Protein AF-A0A923A463-F1 (afdb_monomer)

Sequence (60 aa):
IEDGRLTRPLKNLRFTQPAIEALAGVEGIGRERAHAGERGMAPFVPALLLSSFAFTSQTG

Mean predicted aligned error: 5.21 Å

Foldseek 3Di:
DPPPDDDDDDPFKDFDDDPVVQVVQWPDWAPAWAQDDDPPHGDTGTDTDGPDTRIDDGDD

Structure (mmCIF, N/CA/C/O backbone):
data_AF-A0A923A463-F1
#
_entry.id   AF-A0A923A463-F1
#
loop_
_atom_site.group_PDB
_atom_site.id
_atom_site.type_symbol
_atom_site.label_atom_id
_atom_site.label_alt_id
_atom_site.label_comp_id
_atom_site.label_asym_id
_atom_site.label_entity_id
_atom_site.label_seq_id
_atom_site.pdbx_PDB_ins_code
_atom_site.Cartn_x
_atom_site.Cartn_y
_atom_site.Cartn_z
_atom_site.occupancy
_atom_site.B_iso_or_equiv
_atom_site.auth_seq_id
_atom_site.auth_comp_id
_atom_site.auth_asym_id
_atom_site.auth_atom_id
_atom_site.pdbx_PDB_model_num
ATOM 1 N N . ILE A 1 1 ? -10.598 3.214 -7.043 1.00 92.88 1 ILE A N 1
ATOM 2 C CA . ILE A 1 1 ? -10.568 2.742 -8.444 1.00 92.88 1 ILE A CA 1
ATOM 3 C C . ILE A 1 1 ? -11.926 2.127 -8.685 1.00 92.88 1 ILE A C 1
ATOM 5 O O . ILE A 1 1 ? -12.323 1.289 -7.888 1.00 92.88 1 ILE A O 1
ATOM 9 N N . GLU A 1 2 ? -12.640 2.591 -9.698 1.00 96.69 2 GLU A N 1
ATOM 10 C CA . GLU A 1 2 ? -13.974 2.102 -10.058 1.00 96.69 2 GLU A CA 1
ATOM 11 C C . GLU A 1 2 ? -13.905 1.749 -11.551 1.00 96.69 2 GLU A C 1
ATOM 13 O O . GLU A 1 2 ? -13.376 2.536 -12.339 1.00 96.69 2 GLU A O 1
ATOM 18 N N . ASP A 1 3 ? -14.287 0.519 -11.910 1.00 96.50 3 ASP A N 1
ATOM 19 C CA . ASP A 1 3 ? -14.197 -0.035 -13.274 1.00 96.50 3 ASP A CA 1
ATOM 20 C C . ASP A 1 3 ? -12.81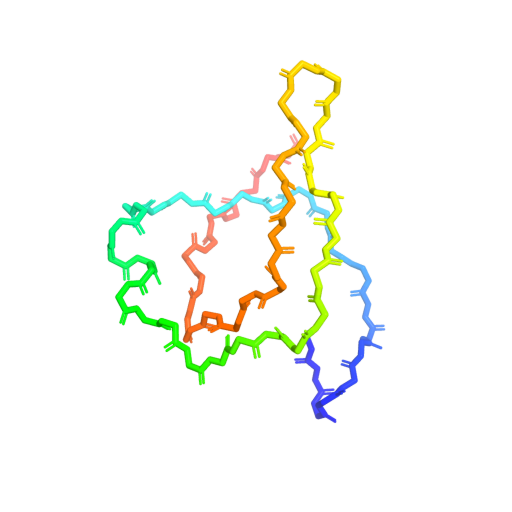7 0.123 -13.941 1.00 96.50 3 ASP A C 1
ATOM 22 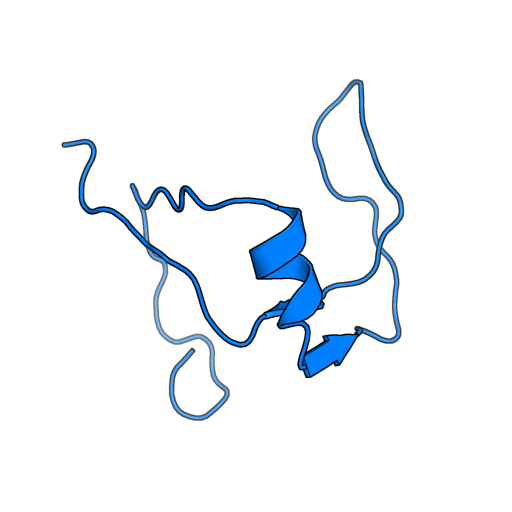O O . ASP A 1 3 ? -12.684 0.472 -15.114 1.00 96.50 3 ASP A O 1
ATOM 26 N N . GLY A 1 4 ? -11.750 -0.090 -13.163 1.00 96.06 4 GLY A N 1
ATOM 27 C CA . GLY A 1 4 ? -10.368 0.031 -13.639 1.00 96.06 4 GLY A CA 1
ATOM 28 C C . GLY A 1 4 ? -9.902 1.471 -13.882 1.00 96.06 4 GLY A C 1
ATOM 29 O O . GLY A 1 4 ? -8.829 1.678 -14.448 1.00 96.06 4 GLY A O 1
ATOM 30 N N . ARG A 1 5 ? -10.674 2.480 -13.455 1.00 97.56 5 ARG A N 1
ATOM 31 C CA . ARG A 1 5 ? -10.360 3.901 -13.656 1.00 97.56 5 ARG A CA 1
ATOM 32 C C . ARG A 1 5 ? -10.186 4.640 -12.328 1.00 97.56 5 ARG A C 1
ATOM 34 O O . ARG A 1 5 ? -10.801 4.322 -11.306 1.00 97.56 5 ARG A O 1
ATOM 41 N N . LEU A 1 6 ? -9.318 5.650 -12.341 1.00 96.56 6 LEU A N 1
ATOM 42 C CA . LEU A 1 6 ? -9.220 6.631 -11.260 1.00 96.56 6 LEU A CA 1
ATOM 43 C C . LEU A 1 6 ? -10.383 7.616 -11.395 1.00 96.56 6 LEU A C 1
ATOM 45 O O . LEU A 1 6 ? -10.516 8.255 -12.435 1.00 96.56 6 LEU A O 1
ATOM 49 N N . THR A 1 7 ? -11.217 7.727 -10.362 1.00 97.62 7 THR A N 1
ATOM 50 C CA . THR A 1 7 ? -12.457 8.517 -10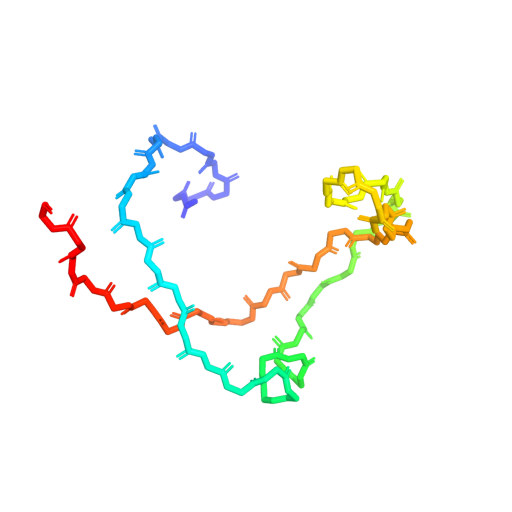.430 1.00 97.62 7 THR A CA 1
ATOM 51 C C . THR A 1 7 ? -12.414 9.790 -9.598 1.00 97.62 7 THR A C 1
ATOM 53 O O . THR A 1 7 ? -12.811 10.848 -10.078 1.00 97.62 7 THR A O 1
ATOM 56 N N . ARG A 1 8 ? -11.899 9.728 -8.365 1.00 95.06 8 ARG A N 1
ATOM 57 C CA . ARG A 1 8 ? -11.826 10.885 -7.460 1.00 95.06 8 ARG A CA 1
ATOM 58 C C . ARG A 1 8 ? -10.658 10.789 -6.475 1.00 95.06 8 ARG A C 1
ATOM 60 O O . ARG A 1 8 ? -10.305 9.680 -6.068 1.00 95.06 8 ARG A O 1
ATOM 67 N N . PRO A 1 9 ? -10.084 11.926 -6.045 1.00 93.25 9 PRO A N 1
ATOM 68 C CA . PRO A 1 9 ? -9.118 11.946 -4.955 1.00 93.25 9 PRO A CA 1
ATOM 69 C C . PRO A 1 9 ? -9.801 11.671 -3.607 1.00 93.25 9 PRO A C 1
ATOM 71 O O . PRO A 1 9 ? -10.948 12.064 -3.381 1.00 93.25 9 PRO A O 1
ATOM 74 N N . LEU A 1 10 ? -9.070 11.031 -2.694 1.00 88.00 10 LEU A N 1
ATOM 75 C CA . LEU A 1 10 ? -9.469 10.810 -1.302 1.00 88.00 10 LEU A CA 1
ATOM 76 C C . LEU A 1 10 ? -8.443 11.472 -0.378 1.00 88.00 10 LEU A C 1
ATOM 78 O O . LEU A 1 10 ? -7.253 11.485 -0.687 1.00 88.00 10 LEU A O 1
ATOM 82 N N . LYS A 1 11 ? -8.898 12.018 0.753 1.00 87.25 11 LYS A N 1
ATOM 83 C CA . LYS A 1 11 ? -8.051 12.674 1.761 1.00 87.25 11 LYS A CA 1
ATOM 84 C C . LYS A 1 11 ? -8.376 12.164 3.162 1.00 87.25 11 LYS A C 1
ATOM 86 O O . LYS A 1 11 ? -9.470 11.652 3.381 1.00 87.25 11 LYS A O 1
ATOM 91 N N . ASN A 1 12 ? -7.438 12.343 4.091 1.00 85.56 12 ASN A N 1
ATOM 92 C CA . ASN A 1 12 ? -7.573 11.991 5.512 1.00 85.56 12 ASN A CA 1
ATOM 93 C C . ASN A 1 12 ? -7.922 10.509 5.757 1.00 85.56 12 ASN A C 1
ATOM 95 O O . ASN A 1 12 ? -8.664 10.181 6.682 1.00 85.56 12 ASN A O 1
ATOM 99 N N . LEU A 1 13 ? -7.388 9.614 4.919 1.00 83.81 13 LEU A N 1
ATOM 100 C CA . LEU A 1 13 ? -7.489 8.171 5.109 1.00 83.81 13 LEU A CA 1
ATOM 101 C C . LEU A 1 13 ? -6.198 7.639 5.714 1.00 83.81 13 LEU A C 1
ATOM 103 O O . LEU A 1 13 ? -5.113 7.863 5.180 1.00 83.81 13 LEU A O 1
ATOM 107 N N . ARG A 1 14 ? -6.336 6.881 6.799 1.00 87.19 14 ARG A N 1
ATOM 108 C CA . ARG A 1 14 ? -5.262 6.069 7.362 1.00 87.19 14 ARG A CA 1
ATOM 109 C C . ARG A 1 14 ? -5.630 4.605 7.205 1.00 87.19 14 ARG A C 1
ATOM 111 O O . ARG A 1 14 ? -6.741 4.209 7.558 1.00 87.19 14 ARG A O 1
ATOM 118 N N . PHE A 1 15 ? -4.684 3.804 6.739 1.00 88.44 15 PHE A N 1
ATOM 119 C CA . PHE A 1 15 ? -4.749 2.356 6.873 1.00 88.44 15 PHE A CA 1
ATOM 120 C C . PHE A 1 15 ? -3.733 1.918 7.928 1.00 88.44 15 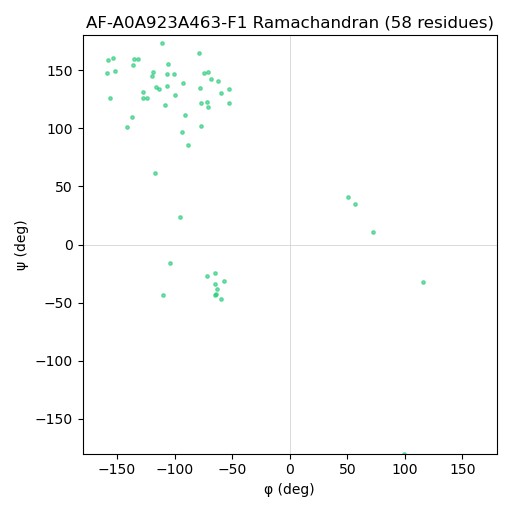PHE A C 1
ATOM 122 O O . PHE A 1 15 ? -2.612 2.424 7.964 1.00 88.44 15 PHE A O 1
ATOM 129 N N . THR A 1 16 ? -4.141 1.007 8.805 1.00 89.94 16 THR A N 1
ATOM 130 C CA . THR A 1 16 ? -3.285 0.462 9.862 1.00 89.94 16 THR A CA 1
ATOM 131 C C . THR A 1 16 ? -3.517 -1.037 9.913 1.00 89.94 16 THR A C 1
ATOM 133 O O . THR A 1 16 ? -4.584 -1.478 10.329 1.00 89.94 16 THR A O 1
ATOM 136 N N . GLN A 1 17 ? -2.528 -1.816 9.484 1.00 91.56 17 GLN A N 1
ATOM 137 C CA . GLN A 1 17 ? -2.575 -3.27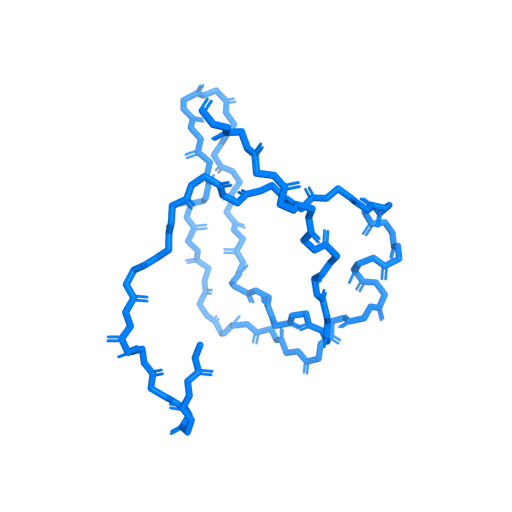7 9.521 1.00 91.56 17 GLN A CA 1
ATOM 138 C C . GLN A 1 17 ? -1.156 -3.865 9.595 1.00 91.56 17 GLN A C 1
ATOM 140 O O . GLN A 1 17 ? -0.197 -3.169 9.242 1.00 91.56 17 GLN A O 1
ATOM 145 N N . PRO A 1 18 ? -0.994 -5.126 10.036 1.00 94.75 18 PRO A N 1
ATOM 146 C CA . PRO A 1 18 ? 0.301 -5.796 10.045 1.00 94.75 18 PRO A CA 1
ATOM 147 C C . PRO A 1 18 ? 0.895 -5.897 8.634 1.00 94.75 18 PRO A C 1
ATOM 149 O O . PRO A 1 18 ? 0.240 -6.350 7.696 1.00 94.75 18 PRO A O 1
ATOM 152 N N . ALA A 1 19 ? 2.162 -5.502 8.481 1.00 93.00 19 ALA A N 1
ATOM 153 C CA . ALA A 1 19 ? 2.818 -5.470 7.173 1.00 93.00 19 ALA A CA 1
ATOM 154 C C . ALA A 1 19 ? 2.941 -6.864 6.532 1.00 93.00 19 ALA A C 1
ATOM 156 O O . ALA A 1 19 ? 2.756 -6.995 5.327 1.00 93.00 19 ALA A O 1
ATOM 157 N N . ILE A 1 20 ? 3.217 -7.907 7.323 1.00 96.25 20 ILE A N 1
ATOM 158 C CA . ILE A 1 20 ? 3.350 -9.282 6.812 1.00 96.25 20 ILE A CA 1
ATOM 159 C C . ILE A 1 20 ? 2.018 -9.786 6.251 1.00 96.25 20 ILE A C 1
ATOM 161 O O . ILE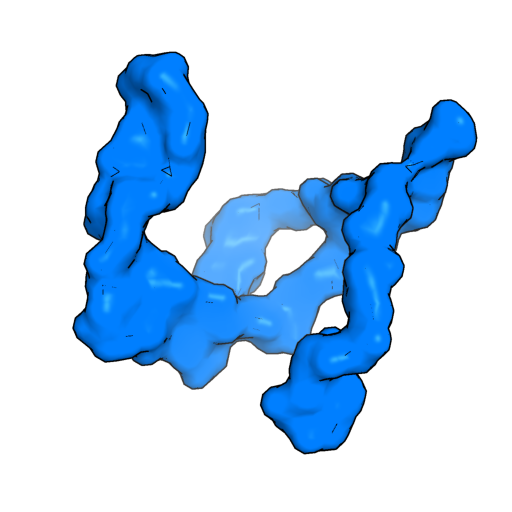 A 1 20 ? 1.999 -10.344 5.160 1.00 96.25 20 ILE A O 1
ATOM 165 N N . GLU A 1 21 ? 0.906 -9.546 6.949 1.00 94.94 21 GLU A N 1
ATOM 166 C CA . GLU A 1 21 ? -0.427 -9.936 6.471 1.00 94.94 21 GLU A CA 1
ATOM 167 C C . GLU A 1 21 ? -0.805 -9.190 5.188 1.00 94.94 21 GLU A C 1
ATOM 169 O O . GLU A 1 21 ? -1.285 -9.800 4.237 1.00 94.94 21 GLU A O 1
ATOM 174 N N . ALA A 1 22 ? -0.520 -7.884 5.121 1.00 95.06 22 ALA A N 1
ATOM 175 C CA . ALA A 1 22 ? -0.745 -7.094 3.913 1.00 95.06 22 ALA A CA 1
ATOM 176 C C . ALA A 1 22 ? 0.058 -7.636 2.717 1.00 95.06 22 ALA A C 1
ATOM 178 O O . ALA A 1 22 ? -0.484 -7.811 1.628 1.00 95.06 22 ALA A O 1
ATOM 179 N N . LEU A 1 23 ? 1.345 -7.927 2.927 1.00 96.00 23 LEU A N 1
ATOM 180 C CA . LEU A 1 23 ? 2.243 -8.418 1.880 1.00 96.00 23 LEU A CA 1
ATOM 181 C C . LEU A 1 23 ? 1.951 -9.869 1.471 1.00 96.00 23 LEU A C 1
ATOM 183 O O . LEU A 1 23 ? 2.199 -10.230 0.324 1.00 96.00 23 LEU A O 1
ATOM 187 N N . ALA A 1 24 ? 1.395 -10.690 2.365 1.00 96.62 24 ALA A N 1
ATOM 188 C CA . ALA A 1 24 ? 0.928 -12.034 2.027 1.00 96.62 24 ALA A CA 1
ATOM 189 C C . ALA A 1 24 ? -0.254 -12.012 1.039 1.00 96.62 24 ALA A C 1
ATOM 191 O O . ALA A 1 24 ? -0.451 -12.971 0.298 1.00 96.62 24 ALA A O 1
ATOM 192 N N . GLY A 1 25 ? -1.016 -10.914 1.004 1.00 96.88 25 GLY A N 1
ATOM 193 C CA . GLY A 1 25 ? -2.149 -10.704 0.104 1.00 96.88 25 GLY A CA 1
ATOM 194 C C . GLY A 1 25 ? -1.819 -9.943 -1.185 1.00 96.88 25 GLY A C 1
ATOM 195 O O . GLY A 1 25 ? -2.717 -9.293 -1.720 1.00 96.88 25 GLY A O 1
ATOM 196 N N . VAL A 1 26 ? -0.565 -9.945 -1.653 1.00 98.00 26 VAL A N 1
ATOM 197 C CA . VAL A 1 26 ? -0.176 -9.325 -2.935 1.00 98.00 26 VAL A CA 1
ATOM 198 C C . VAL A 1 26 ? -0.712 -10.154 -4.103 1.00 98.00 26 VAL A C 1
ATOM 200 O O . VAL A 1 26 ? -0.367 -11.322 -4.258 1.00 98.00 26 VAL A O 1
ATOM 203 N N . GLU A 1 27 ? -1.501 -9.525 -4.969 1.00 98.25 27 GLU A N 1
ATOM 204 C CA . GLU A 1 27 ? -2.107 -10.156 -6.152 1.00 98.25 27 GLU A CA 1
ATOM 205 C C . GLU A 1 27 ? -1.405 -9.770 -7.458 1.00 98.25 27 GLU A C 1
ATOM 207 O O . GLU A 1 27 ? -1.576 -10.416 -8.490 1.00 98.25 27 GLU A O 1
ATOM 212 N N . GLY A 1 28 ? -0.594 -8.712 -7.432 1.00 98.19 28 GLY A N 1
ATOM 213 C CA . GLY A 1 28 ? 0.098 -8.224 -8.615 1.00 98.19 28 GLY A CA 1
ATOM 214 C C . GLY A 1 28 ? 1.319 -7.386 -8.275 1.00 98.19 28 GLY A C 1
ATOM 215 O O . GLY A 1 28 ? 1.345 -6.660 -7.280 1.00 98.19 28 GLY A O 1
ATOM 216 N N . ILE A 1 29 ? 2.328 -7.475 -9.140 1.00 98.12 29 ILE A N 1
ATOM 217 C CA . ILE A 1 29 ? 3.580 -6.727 -9.034 1.00 98.12 29 ILE A CA 1
ATOM 218 C C . ILE A 1 29 ? 3.778 -5.952 -10.334 1.00 98.12 29 ILE A C 1
ATOM 220 O O . ILE A 1 29 ? 3.743 -6.519 -11.427 1.00 98.12 29 ILE A O 1
ATOM 224 N N . GLY A 1 30 ? 3.983 -4.642 -10.214 1.00 97.62 30 GLY A N 1
ATOM 225 C CA . GLY A 1 30 ? 4.276 -3.774 -11.344 1.00 97.62 30 GLY A CA 1
ATOM 226 C C . GLY A 1 30 ? 5.58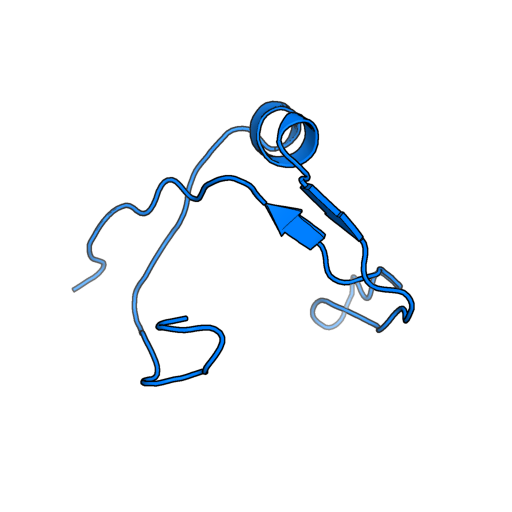9 -4.156 -12.027 1.00 97.62 30 GLY A C 1
ATOM 227 O O . GLY A 1 30 ? 6.582 -4.471 -11.374 1.00 97.62 30 GLY A O 1
ATOM 228 N N . ARG A 1 31 ? 5.606 -4.092 -13.361 1.00 97.88 31 ARG A N 1
ATOM 229 C CA . ARG A 1 31 ? 6.799 -4.383 -14.174 1.00 97.88 31 ARG A CA 1
ATOM 230 C C . ARG A 1 31 ? 7.930 -3.378 -13.946 1.00 97.88 31 ARG A C 1
ATOM 232 O O . ARG A 1 31 ? 9.104 -3.725 -14.043 1.00 97.88 31 ARG A O 1
ATOM 239 N N . GLU A 1 32 ? 7.571 -2.126 -13.693 1.00 97.50 32 GLU A N 1
ATOM 240 C CA . GLU A 1 32 ? 8.510 -1.024 -13.510 1.00 97.50 32 GLU A CA 1
ATOM 241 C C . GLU A 1 32 ? 8.705 -0.724 -12.026 1.00 97.50 32 GLU A C 1
ATOM 243 O O . GLU A 1 32 ? 7.792 -0.870 -11.212 1.00 97.50 32 GLU A O 1
ATOM 248 N N . ARG A 1 33 ? 9.920 -0.296 -11.687 1.00 96.00 33 ARG A N 1
ATOM 249 C CA . ARG A 1 33 ? 10.287 0.165 -10.350 1.00 96.00 33 ARG A CA 1
ATOM 250 C C . ARG A 1 33 ? 10.447 1.674 -10.375 1.00 96.00 33 ARG A C 1
ATOM 252 O O . ARG A 1 33 ? 10.919 2.230 -11.365 1.00 96.00 33 ARG A O 1
ATOM 259 N N . ALA A 1 34 ? 10.109 2.310 -9.268 1.00 93.88 34 ALA A N 1
ATOM 260 C CA . ALA A 1 34 ? 10.315 3.730 -9.053 1.00 93.88 34 ALA A CA 1
ATOM 261 C C . ALA A 1 34 ? 10.895 3.955 -7.656 1.00 93.88 34 ALA A C 1
ATOM 263 O O . ALA A 1 34 ? 10.783 3.102 -6.773 1.00 93.88 34 ALA A O 1
ATOM 264 N N . HIS A 1 35 ? 11.527 5.107 -7.453 1.00 93.00 35 HIS A N 1
ATOM 265 C CA . HIS A 1 35 ? 11.855 5.544 -6.104 1.00 93.00 35 HIS A CA 1
ATOM 266 C C . HIS A 1 35 ? 10.559 5.952 -5.400 1.00 93.00 35 HIS A C 1
ATOM 268 O O . HIS A 1 35 ? 9.869 6.866 -5.849 1.00 93.00 35 HIS A O 1
ATOM 274 N N . ALA A 1 36 ? 10.227 5.255 -4.320 1.00 88.06 36 ALA A N 1
ATOM 275 C CA . ALA A 1 36 ? 9.139 5.600 -3.415 1.00 88.06 36 ALA A CA 1
ATOM 276 C C . ALA A 1 36 ? 9.725 6.172 -2.114 1.00 88.06 36 ALA A C 1
ATOM 278 O O . ALA A 1 36 ? 10.855 5.845 -1.770 1.00 88.06 36 ALA A O 1
ATOM 279 N N . GLY A 1 37 ? 8.969 6.994 -1.381 1.00 82.00 37 GLY A N 1
ATOM 280 C CA . GLY A 1 37 ? 9.389 7.550 -0.085 1.00 82.00 37 GLY A CA 1
ATOM 281 C C . GLY A 1 37 ? 9.939 8.982 -0.134 1.00 82.00 37 GLY A C 1
ATOM 282 O O . GLY A 1 37 ? 9.979 9.619 -1.185 1.00 82.00 37 GLY A O 1
ATOM 283 N N . GLU A 1 38 ? 10.328 9.500 1.034 1.00 80.81 38 GLU A N 1
ATOM 284 C CA . GLU A 1 38 ? 10.833 10.867 1.227 1.00 80.81 38 GLU A CA 1
ATOM 285 C C . GLU A 1 38 ? 12.336 10.896 1.571 1.00 80.81 38 GLU A C 1
ATOM 287 O O . GLU A 1 38 ? 12.984 9.864 1.762 1.00 80.81 38 GLU A O 1
ATOM 292 N N . ARG A 1 39 ? 12.927 12.101 1.631 1.00 61.88 39 ARG A N 1
ATOM 293 C CA . ARG A 1 39 ? 14.373 12.298 1.843 1.00 61.88 39 ARG A CA 1
ATOM 294 C C . ARG A 1 39 ? 14.866 11.544 3.083 1.00 61.88 39 ARG A C 1
ATOM 296 O O . ARG A 1 39 ? 14.404 11.787 4.190 1.00 61.88 39 ARG A O 1
ATOM 303 N N . GLY A 1 40 ? 15.841 10.659 2.871 1.00 70.31 40 GLY A N 1
ATOM 304 C CA . GLY A 1 40 ? 16.434 9.798 3.898 1.00 70.31 40 GLY A CA 1
ATOM 305 C C . GLY A 1 40 ? 16.183 8.312 3.647 1.00 70.31 40 GLY A C 1
ATOM 306 O O . GLY A 1 40 ? 17.071 7.516 3.920 1.00 70.31 40 GLY A O 1
ATOM 307 N N . MET A 1 41 ? 15.042 7.952 3.047 1.00 69.19 41 MET A N 1
ATOM 308 C CA . MET A 1 41 ? 14.695 6.586 2.640 1.00 69.19 41 MET A CA 1
ATOM 309 C C . MET A 1 41 ? 13.971 6.645 1.289 1.00 69.19 41 MET A C 1
ATOM 311 O O . MET A 1 41 ? 12.787 6.962 1.226 1.00 69.19 41 MET A O 1
ATOM 315 N N . ALA A 1 42 ? 14.693 6.336 0.208 1.00 81.19 42 ALA A N 1
ATOM 316 C CA . ALA A 1 42 ? 14.166 6.340 -1.160 1.00 81.19 42 ALA A CA 1
ATOM 317 C C . ALA A 1 42 ? 14.208 4.930 -1.786 1.00 81.19 42 ALA A C 1
ATOM 319 O O . ALA A 1 42 ? 14.947 4.715 -2.759 1.00 81.19 42 ALA A O 1
ATOM 320 N N . PRO A 1 43 ? 13.494 3.938 -1.214 1.00 89.00 43 PRO A N 1
ATOM 321 C CA . PRO A 1 43 ? 13.468 2.580 -1.744 1.00 89.00 43 PRO A CA 1
ATOM 322 C C . PRO A 1 43 ? 13.100 2.559 -3.230 1.00 89.00 43 PRO A C 1
ATO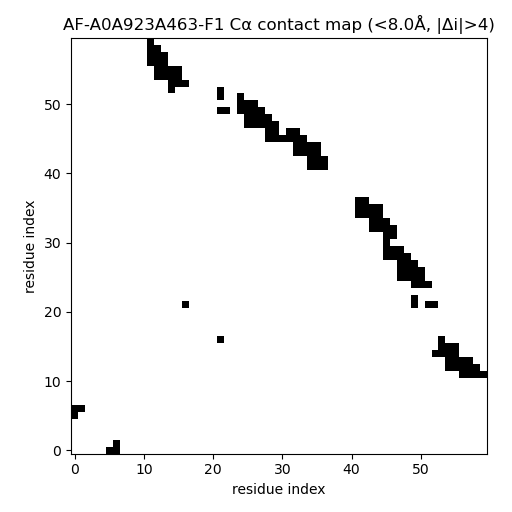M 324 O O . PRO A 1 43 ? 12.147 3.201 -3.664 1.00 89.00 43 PRO A O 1
ATOM 327 N N . PHE A 1 44 ? 13.862 1.793 -4.009 1.00 93.94 44 PHE A N 1
ATOM 328 C CA . PHE A 1 44 ? 13.583 1.555 -5.421 1.00 93.94 44 PHE A CA 1
ATOM 329 C C . PHE A 1 44 ? 12.755 0.276 -5.571 1.00 93.94 44 PHE A C 1
ATOM 331 O O . PHE A 1 44 ? 13.291 -0.834 -5.535 1.00 93.94 44 PHE A O 1
ATOM 338 N N . VAL A 1 45 ? 11.438 0.433 -5.682 1.00 94.31 45 VAL A N 1
ATOM 339 C CA . VAL A 1 45 ? 10.459 -0.655 -5.529 1.00 94.31 45 VAL A CA 1
ATOM 340 C C . VAL A 1 45 ? 9.386 -0.600 -6.618 1.00 94.31 45 VAL A C 1
ATOM 342 O O . VAL A 1 45 ? 9.144 0.466 -7.190 1.00 94.31 45 VAL A O 1
ATOM 345 N N . PRO A 1 46 ? 8.755 -1.736 -6.959 1.00 96.88 46 PRO A N 1
ATOM 346 C CA . PRO A 1 46 ? 7.613 -1.751 -7.864 1.00 96.88 46 PRO A CA 1
ATOM 347 C C . PRO A 1 46 ? 6.326 -1.333 -7.144 1.00 96.88 46 PRO A C 1
ATOM 349 O O . PRO A 1 46 ? 6.241 -1.359 -5.916 1.00 96.88 46 PRO A O 1
ATOM 352 N N . ALA A 1 47 ? 5.291 -1.010 -7.920 1.00 95.94 47 ALA A N 1
ATOM 353 C CA . ALA A 1 47 ? 3.932 -0.938 -7.393 1.00 95.94 47 ALA A CA 1
ATOM 354 C C . ALA A 1 47 ? 3.435 -2.343 -7.010 1.00 95.94 47 ALA A C 1
ATOM 356 O O . ALA A 1 47 ? 3.707 -3.311 -7.724 1.00 95.94 47 ALA A O 1
ATOM 357 N N . LEU A 1 48 ? 2.680 -2.445 -5.916 1.00 96.44 48 LEU A N 1
ATOM 358 C CA . LEU A 1 48 ? 2.030 -3.681 -5.483 1.00 96.44 48 LEU A CA 1
ATOM 359 C C . LEU A 1 48 ? 0.512 -3.508 -5.526 1.00 96.44 48 LEU A C 1
ATOM 361 O O . LEU A 1 48 ? -0.011 -2.497 -5.054 1.00 96.44 48 LEU A O 1
ATOM 365 N N . LEU A 1 49 ? -0.185 -4.507 -6.063 1.00 97.12 49 LEU A N 1
ATOM 366 C CA . LEU A 1 49 ? -1.627 -4.652 -5.905 1.00 97.12 49 LEU A CA 1
ATOM 367 C C . LEU A 1 49 ? -1.880 -5.514 -4.671 1.00 97.12 49 LEU A C 1
ATOM 369 O O . LEU A 1 49 ? -1.553 -6.699 -4.671 1.00 97.12 49 LEU A O 1
ATOM 373 N N . LEU A 1 50 ? -2.436 -4.910 -3.625 1.00 96.31 50 LEU A N 1
ATOM 374 C CA . LEU A 1 50 ? -2.878 -5.630 -2.434 1.00 96.31 50 LEU A CA 1
ATOM 375 C C . LEU A 1 50 ? -4.352 -6.003 -2.585 1.00 96.31 50 LEU A C 1
ATOM 377 O O . LEU A 1 50 ? -5.151 -5.173 -3.017 1.00 96.31 50 LEU A O 1
ATOM 381 N N . SER A 1 51 ? -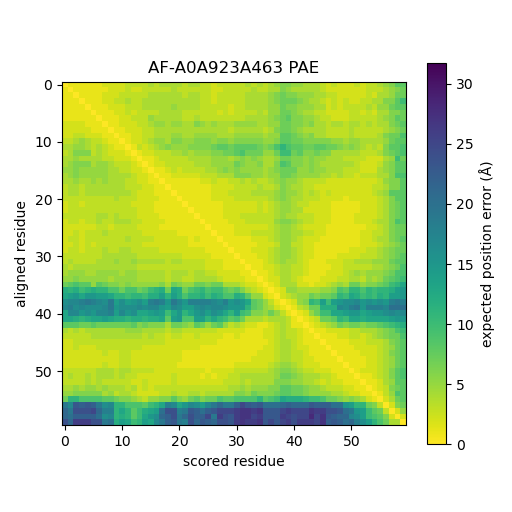4.700 -7.218 -2.169 1.00 95.88 51 SER A N 1
ATOM 382 C CA . SER A 1 51 ? -6.077 -7.733 -2.142 1.00 95.88 51 SER A CA 1
ATOM 383 C C . SER A 1 51 ? -7.034 -6.872 -1.310 1.00 95.88 51 SER A C 1
ATOM 385 O O . SER A 1 51 ? -8.224 -6.783 -1.607 1.00 95.88 51 SER A O 1
ATOM 387 N N . SER A 1 52 ? -6.538 -6.219 -0.253 1.00 92.81 52 SER A N 1
ATOM 388 C CA . SER A 1 52 ? -7.355 -5.364 0.608 1.00 92.81 52 SER A CA 1
ATOM 389 C C . SER A 1 52 ? -6.541 -4.326 1.382 1.00 92.81 52 SER A C 1
ATOM 391 O O . SER A 1 52 ? -5.341 -4.477 1.610 1.00 92.81 52 SER A O 1
ATOM 393 N N . PHE A 1 53 ? -7.236 -3.272 1.816 1.00 91.06 53 PHE A N 1
ATOM 394 C CA . PHE A 1 53 ? -6.737 -2.267 2.751 1.00 91.06 53 PHE A CA 1
ATOM 395 C C . PHE A 1 53 ? -7.726 -2.115 3.907 1.00 91.06 53 PHE A C 1
ATOM 397 O O . PHE A 1 53 ? -8.920 -1.903 3.684 1.00 91.06 53 PHE A O 1
ATOM 404 N N . ALA A 1 54 ? -7.228 -2.152 5.142 1.00 89.19 54 ALA A N 1
ATOM 405 C CA . ALA A 1 54 ? -8.015 -1.851 6.333 1.00 89.19 54 ALA A CA 1
ATOM 406 C C . ALA A 1 54 ? -7.965 -0.345 6.633 1.00 89.19 54 ALA A C 1
ATOM 408 O O . ALA A 1 54 ? -7.125 0.134 7.402 1.00 89.19 54 ALA A O 1
ATOM 409 N N . PHE A 1 55 ? -8.853 0.422 5.998 1.00 87.12 55 PHE A N 1
ATOM 410 C CA . PHE A 1 55 ? -8.982 1.852 6.274 1.00 87.12 55 PHE A CA 1
ATOM 411 C C . PHE A 1 55 ? -9.755 2.097 7.570 1.00 87.12 55 PHE A C 1
ATOM 413 O O . PHE A 1 55 ? -10.826 1.541 7.793 1.00 87.12 55 PHE A O 1
ATOM 420 N N . THR A 1 56 ? -9.241 3.006 8.392 1.00 80.25 56 THR A N 1
ATOM 421 C CA . THR A 1 56 ? -9.974 3.572 9.528 1.00 80.25 56 THR A CA 1
ATOM 422 C C . THR A 1 56 ? -10.334 5.017 9.177 1.00 80.25 56 THR A C 1
ATOM 424 O O . THR A 1 56 ? -9.453 5.824 8.879 1.00 80.25 56 THR A O 1
ATOM 427 N N . SER A 1 57 ? -11.627 5.354 9.139 1.00 67.06 57 SER A N 1
ATOM 428 C CA . SER A 1 57 ? -12.091 6.753 9.099 1.00 67.06 57 SER A CA 1
ATOM 429 C C . SER A 1 57 ? -11.920 7.368 10.496 1.00 67.06 57 SER A C 1
ATOM 431 O O . SER A 1 57 ? -12.094 6.653 11.476 1.00 67.06 57 SER A O 1
ATOM 433 N N . GLN A 1 58 ? -11.637 8.646 10.739 1.00 56.88 58 GLN A N 1
ATOM 434 C CA . GLN A 1 58 ? -11.384 9.845 9.941 1.00 56.88 58 GLN A CA 1
ATOM 435 C C . GLN A 1 58 ? -10.549 10.719 10.900 1.00 56.88 58 GLN A C 1
ATOM 437 O O . GLN A 1 58 ? -10.979 10.928 12.035 1.00 56.88 58 GLN A O 1
ATOM 442 N N . THR A 1 59 ? -9.368 11.213 10.526 1.00 50.75 59 THR A N 1
ATOM 443 C CA . THR A 1 59 ? -8.832 12.382 11.245 1.00 50.75 59 THR A CA 1
ATOM 444 C C . THR A 1 59 ? -9.610 13.581 10.715 1.00 50.75 59 THR A C 1
ATOM 446 O O . THR A 1 59 ? -9.424 13.974 9.557 1.00 50.75 59 THR A O 1
ATOM 449 N N . GLY A 1 60 ? -10.584 14.031 11.511 1.00 54.91 60 GLY A N 1
ATOM 450 C CA . GLY A 1 60 ? -11.274 15.307 11.317 1.00 54.91 60 GLY A CA 1
ATOM 451 C C . GLY A 1 60 ? -10.309 16.476 11.400 1.00 54.91 60 GLY A C 1
ATOM 452 O O . GLY A 1 60 ? -9.296 16.338 12.122 1.00 54.91 60 GLY A O 1
#

Solvent-accessible surface area (backbone atoms only — not comparable to full-atom values): 4085 Å² total; per-residue (Å²): 118,56,97,92,34,89,81,75,90,83,78,63,74,45,68,73,76,63,66,68,65,49,61,72,38,54,78,42,72,47,94,58,66,44,75,43,79,56,97,95,49,64,53,76,42,52,53,72,41,57,77,71,77,59,70,49,87,65,74,125

Secondary structure (DSSP, 8-state):
-BTTB------S-EE---HHHHHHTEEEEEEEEEE-S-TT---EEEEEEES---EE----

pLDDT: mean 89.25, std 11.37, range [50.75, 98.25]

Radius of gyration: 13.65 Å; Cα contacts (8 Å, |Δi|>4): 70; chains: 1; bounding box: 31×27×26 Å